Protein AF-A0A2A5A4W5-F1 (afdb_monomer_lite)

Structure (mmCIF, N/CA/C/O backbone):
data_AF-A0A2A5A4W5-F1
#
_entry.id   AF-A0A2A5A4W5-F1
#
loop_
_atom_site.group_PDB
_atom_site.id
_atom_site.type_symbol
_atom_site.label_atom_id
_atom_site.label_alt_id
_atom_site.label_comp_id
_atom_site.label_asym_id
_atom_site.label_entity_id
_atom_site.label_seq_id
_atom_site.pdbx_PDB_ins_code
_atom_site.Cartn_x
_atom_site.Cartn_y
_atom_site.Cartn_z
_atom_site.occupancy
_atom_site.B_iso_or_equiv
_atom_site.auth_seq_id
_atom_site.auth_comp_id
_atom_site.auth_asym_id
_atom_site.auth_atom_id
_atom_site.pdbx_PDB_model_num
ATOM 1 N N . MET A 1 1 ? 11.951 -5.825 2.088 1.00 63.28 1 MET A N 1
ATOM 2 C CA . MET A 1 1 ? 10.630 -5.480 2.653 1.00 63.28 1 MET A CA 1
ATOM 3 C C . MET A 1 1 ? 10.697 -4.040 3.118 1.00 63.28 1 MET A C 1
ATOM 5 O O . MET A 1 1 ? 11.553 -3.732 3.939 1.00 63.28 1 MET A O 1
ATOM 9 N N . ILE A 1 2 ? 9.871 -3.174 2.543 1.00 66.50 2 ILE A N 1
ATOM 10 C CA . ILE A 1 2 ? 9.730 -1.770 2.933 1.00 66.50 2 ILE A CA 1
ATOM 11 C C . ILE A 1 2 ? 8.448 -1.678 3.752 1.00 66.50 2 ILE A C 1
ATOM 13 O O . ILE A 1 2 ? 7.409 -2.161 3.314 1.00 66.50 2 ILE A O 1
ATOM 17 N N . THR A 1 3 ? 8.527 -1.114 4.952 1.00 67.62 3 THR A N 1
ATOM 18 C CA . THR A 1 3 ? 7.347 -0.875 5.789 1.00 67.62 3 THR A CA 1
ATOM 19 C C . THR A 1 3 ? 6.994 0.597 5.688 1.00 67.62 3 THR A C 1
ATOM 21 O O . THR A 1 3 ? 7.751 1.442 6.164 1.00 67.62 3 THR A O 1
ATOM 24 N N . LEU A 1 4 ? 5.857 0.899 5.070 1.00 69.88 4 LEU A N 1
ATOM 25 C CA . LEU A 1 4 ? 5.284 2.238 5.065 1.00 69.88 4 LEU A CA 1
ATOM 26 C C . LEU A 1 4 ? 4.483 2.426 6.353 1.00 69.88 4 LEU A C 1
ATOM 28 O O . LEU A 1 4 ? 3.659 1.580 6.712 1.00 69.88 4 LEU A O 1
ATOM 32 N N . TYR A 1 5 ? 4.753 3.525 7.052 1.00 68.00 5 TYR A N 1
ATOM 33 C CA . TYR A 1 5 ? 4.015 3.934 8.241 1.00 68.00 5 TYR A CA 1
ATOM 34 C C . TYR A 1 5 ? 2.980 4.961 7.820 1.00 68.00 5 TYR A C 1
ATOM 36 O O . TYR A 1 5 ? 3.326 5.986 7.237 1.00 68.00 5 TYR A O 1
ATOM 44 N N . VAL A 1 6 ? 1.719 4.674 8.113 1.00 67.75 6 VAL A N 1
ATOM 45 C CA . VAL A 1 6 ? 0.599 5.528 7.730 1.00 67.75 6 VAL A 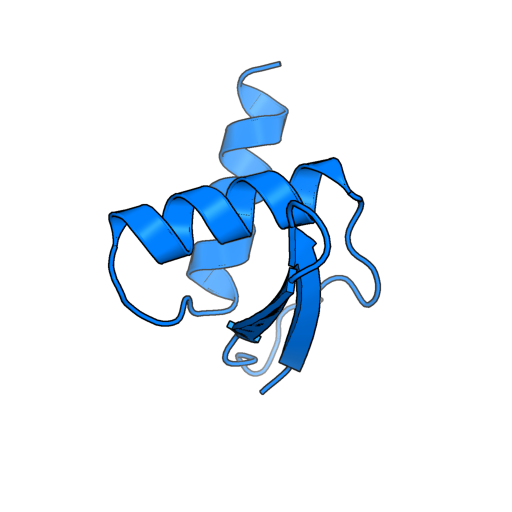CA 1
ATOM 46 C C . VAL A 1 6 ? -0.168 5.903 8.977 1.00 67.75 6 VAL A C 1
ATOM 48 O O . VAL A 1 6 ? -0.558 5.023 9.736 1.00 67.75 6 VAL A O 1
ATOM 51 N N . GLU A 1 7 ? -0.408 7.190 9.192 1.00 64.19 7 GLU A N 1
ATOM 52 C CA . GLU A 1 7 ? -1.343 7.634 10.219 1.00 64.19 7 GLU A CA 1
ATOM 53 C C . GLU A 1 7 ? -2.708 7.896 9.576 1.00 64.19 7 GLU A C 1
ATOM 55 O O . GLU A 1 7 ? -2.852 8.792 8.748 1.00 64.19 7 GLU A O 1
ATOM 60 N N . VAL A 1 8 ? -3.713 7.101 9.943 1.00 64.88 8 VAL A N 1
ATOM 61 C CA . VAL A 1 8 ? -5.097 7.255 9.477 1.00 64.88 8 VAL A CA 1
ATOM 62 C C . VAL A 1 8 ? -5.974 7.492 10.697 1.00 64.88 8 VAL A C 1
ATOM 64 O O . VAL A 1 8 ? -6.024 6.662 11.599 1.00 64.88 8 VAL A O 1
ATOM 67 N N . LEU A 1 9 ? -6.660 8.638 10.751 1.00 71.75 9 LEU A N 1
ATOM 68 C CA . LEU A 1 9 ? -7.559 8.999 11.862 1.00 71.75 9 LEU A CA 1
ATOM 69 C C . LEU A 1 9 ? -6.896 8.903 13.259 1.00 71.75 9 LEU A C 1
ATOM 71 O O . LEU A 1 9 ? -7.546 8.540 14.238 1.00 71.75 9 LEU A O 1
ATOM 75 N N . GLY A 1 10 ? -5.599 9.218 13.355 1.00 74.44 10 GLY A N 1
ATOM 76 C CA . GLY A 1 10 ? -4.828 9.143 14.602 1.00 74.44 10 GLY A CA 1
ATOM 77 C C . GLY A 1 10 ? -4.390 7.730 15.007 1.00 74.44 10 GLY A C 1
ATOM 78 O O . GLY A 1 10 ? -3.900 7.536 16.119 1.00 74.44 10 GLY A O 1
ATOM 79 N N . GLN A 1 11 ? -4.568 6.732 14.138 1.00 67.50 11 GLN A N 1
ATOM 80 C CA . GLN A 1 11 ? -4.058 5.373 14.322 1.00 67.50 11 GLN A CA 1
ATOM 81 C C . GLN A 1 11 ? -2.886 5.121 13.373 1.00 67.50 11 GLN A C 1
ATOM 83 O O . GLN A 1 11 ? -2.954 5.468 12.196 1.00 67.50 11 GLN A O 1
ATOM 88 N N . GLN A 1 12 ? -1.807 4.512 13.875 1.00 74.50 12 GLN A N 1
ATOM 89 C CA . GLN A 1 12 ? -0.700 4.075 13.025 1.00 74.50 12 GLN A CA 1
ATOM 90 C C . GLN A 1 12 ? -0.999 2.714 12.395 1.00 74.50 12 GLN A C 1
ATOM 92 O O . GLN A 1 12 ? -1.310 1.743 13.084 1.00 74.50 12 GLN A O 1
ATOM 97 N N . HIS A 1 13 ? -0.845 2.649 11.079 1.00 66.19 13 HIS A N 1
ATOM 98 C CA . HIS A 1 13 ? -0.980 1.465 10.250 1.00 66.19 13 HIS A CA 1
ATOM 99 C C . HIS A 1 13 ? 0.351 1.160 9.563 1.00 66.19 13 HIS A C 1
ATOM 101 O O . HIS A 1 13 ? 1.115 2.059 9.207 1.00 66.19 13 HIS A O 1
ATOM 107 N N . HIS A 1 14 ? 0.615 -0.130 9.365 1.00 65.81 14 HIS A N 1
ATOM 108 C CA . HIS A 1 14 ? 1.818 -0.615 8.701 1.00 65.81 14 HIS A CA 1
ATOM 109 C C . HIS A 1 14 ? 1.426 -1.297 7.397 1.00 65.81 14 HIS A C 1
ATOM 111 O O . HIS A 1 14 ? 0.729 -2.312 7.417 1.00 65.81 14 HIS A O 1
ATOM 117 N N . ILE A 1 15 ? 1.902 -0.769 6.273 1.00 70.50 15 ILE A N 1
ATOM 118 C CA . ILE A 1 15 ? 1.796 -1.443 4.980 1.00 70.50 15 ILE A CA 1
ATOM 119 C C . ILE A 1 15 ? 3.173 -2.017 4.678 1.00 70.50 15 ILE A C 1
ATOM 121 O O . ILE A 1 15 ? 4.138 -1.276 4.498 1.00 70.50 15 ILE A O 1
ATOM 125 N N . ALA A 1 16 ? 3.285 -3.343 4.664 1.00 63.72 16 ALA A N 1
ATOM 126 C CA . ALA A 1 16 ? 4.485 -3.983 4.148 1.00 63.72 16 ALA A CA 1
ATOM 127 C C . ALA A 1 16 ? 4.416 -4.004 2.615 1.00 63.72 16 ALA A C 1
ATOM 129 O O . ALA A 1 16 ? 3.371 -4.277 2.031 1.00 63.72 16 ALA A O 1
ATOM 130 N N . VAL A 1 17 ? 5.535 -3.711 1.968 1.0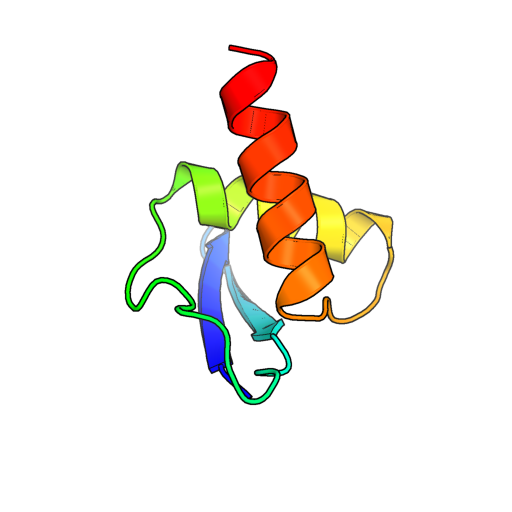0 67.38 17 VAL A N 1
ATOM 131 C CA . VAL A 1 17 ? 5.727 -3.907 0.535 1.00 67.38 17 VAL A CA 1
ATOM 132 C C . VAL A 1 17 ? 6.950 -4.798 0.346 1.00 67.38 17 VAL A C 1
ATOM 134 O O . VAL A 1 17 ? 8.036 -4.535 0.884 1.00 67.38 17 VAL A O 1
ATOM 137 N N . PHE A 1 18 ? 6.778 -5.912 -0.362 1.00 64.81 18 PHE A N 1
ATOM 138 C CA . PHE A 1 18 ? 7.889 -6.804 -0.696 1.00 64.81 18 PHE A CA 1
ATOM 139 C C . PHE A 1 18 ? 8.690 -6.199 -1.834 1.00 64.81 18 PHE A C 1
ATOM 141 O O . PHE A 1 18 ? 8.135 -6.046 -2.909 1.00 64.81 18 PHE A O 1
ATOM 148 N N . LYS A 1 19 ? 9.961 -5.873 -1.570 1.00 63.19 19 LYS A N 1
ATOM 149 C CA . LYS A 1 19 ? 10.882 -5.328 -2.567 1.00 63.19 19 LYS A CA 1
ATOM 150 C C . LYS A 1 19 ? 11.268 -6.437 -3.545 1.00 63.19 19 LYS A C 1
ATOM 152 O O . LYS A 1 19 ? 11.775 -7.457 -3.071 1.00 63.19 19 LYS A O 1
ATOM 157 N N . ASP A 1 20 ? 11.051 -6.231 -4.835 1.00 62.22 20 ASP A N 1
ATOM 158 C CA . ASP A 1 20 ? 11.547 -7.120 -5.884 1.00 62.22 20 ASP A CA 1
ATOM 159 C C . ASP A 1 20 ? 12.943 -6.651 -6.329 1.00 62.22 20 ASP A C 1
ATOM 161 O O . ASP A 1 20 ? 13.259 -5.460 -6.361 1.00 62.22 20 ASP A O 1
ATOM 165 N N . GLU A 1 21 ? 13.847 -7.591 -6.613 1.00 60.97 21 GLU A N 1
ATOM 166 C CA . GLU A 1 21 ? 15.190 -7.237 -7.076 1.00 60.97 21 GLU A CA 1
ATOM 167 C C . GLU A 1 21 ? 15.124 -6.663 -8.501 1.00 60.97 21 GLU A C 1
ATOM 169 O O . GLU A 1 21 ? 14.833 -7.384 -9.453 1.00 60.97 21 GLU A O 1
ATOM 174 N N . GLY A 1 22 ? 15.436 -5.370 -8.655 1.00 60.38 22 GLY A N 1
ATOM 175 C CA . GLY A 1 22 ? 15.700 -4.751 -9.961 1.00 60.38 22 GLY A CA 1
ATOM 176 C C . GLY A 1 22 ? 14.764 -3.622 -10.402 1.00 60.38 22 GLY A C 1
ATOM 177 O O . GLY A 1 22 ? 14.949 -3.129 -11.514 1.00 60.38 22 GLY A O 1
ATOM 178 N N . GLN A 1 23 ? 13.810 -3.185 -9.573 1.00 55.88 23 GLN A N 1
ATOM 179 C CA . GLN A 1 23 ? 12.999 -1.989 -9.839 1.00 55.88 23 GLN A CA 1
ATOM 180 C C . GLN A 1 23 ? 13.331 -0.835 -8.882 1.00 55.88 23 GLN A C 1
ATOM 182 O O . GLN A 1 23 ? 13.628 -1.031 -7.700 1.00 55.88 23 GLN A O 1
ATOM 187 N N . ASP A 1 24 ? 13.317 0.385 -9.428 1.00 60.28 24 ASP A N 1
ATOM 188 C CA . ASP A 1 24 ? 13.448 1.624 -8.663 1.00 60.28 24 ASP A CA 1
ATOM 189 C C . ASP A 1 24 ? 12.138 1.875 -7.907 1.00 60.28 24 ASP A C 1
ATOM 191 O O . ASP A 1 24 ? 11.230 2.548 -8.399 1.00 60.28 24 ASP A O 1
ATOM 195 N N . PHE A 1 25 ? 12.017 1.309 -6.705 1.00 65.88 25 PHE A N 1
ATOM 196 C C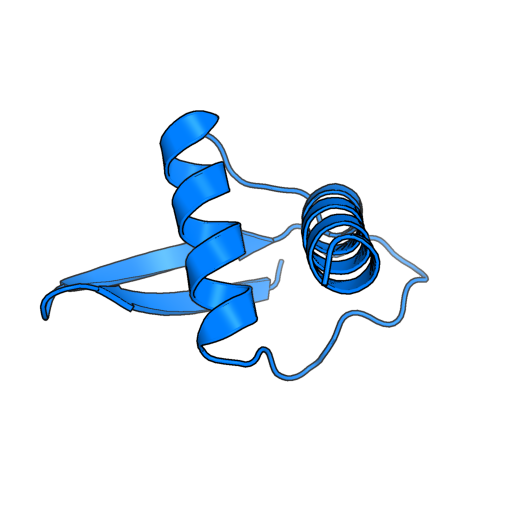A . PHE A 1 25 ? 10.920 1.669 -5.815 1.00 65.88 25 PHE A CA 1
ATOM 197 C C . PHE A 1 25 ? 11.119 3.086 -5.268 1.00 65.88 25 PHE A C 1
ATOM 199 O O . PHE A 1 25 ? 12.231 3.404 -4.830 1.00 65.88 25 PHE A O 1
ATOM 206 N N . PRO A 1 26 ? 10.070 3.927 -5.213 1.00 66.19 26 PRO A N 1
ATOM 207 C CA . PRO A 1 26 ? 10.179 5.256 -4.630 1.00 66.19 26 PRO A CA 1
ATOM 208 C C . PRO A 1 26 ? 10.682 5.180 -3.185 1.00 66.19 26 PRO A C 1
ATOM 210 O O . PRO A 1 26 ? 10.121 4.469 -2.350 1.00 66.19 26 PRO A O 1
ATOM 213 N N . GLU A 1 27 ? 11.728 5.946 -2.866 1.00 66.00 27 GLU A N 1
ATOM 214 C CA . GLU A 1 27 ? 12.193 6.092 -1.479 1.00 66.00 27 GLU A CA 1
ATOM 215 C C . GLU A 1 27 ? 11.188 6.876 -0.619 1.00 66.00 27 GLU A C 1
ATOM 217 O O . GLU A 1 27 ? 11.216 6.793 0.609 1.00 66.00 27 GLU A O 1
ATOM 222 N N . GLN A 1 28 ? 10.303 7.646 -1.260 1.00 69.25 28 GLN A N 1
ATOM 223 C CA . GLN A 1 28 ? 9.286 8.475 -0.623 1.00 69.25 28 GLN A CA 1
ATOM 224 C C . GLN A 1 28 ? 7.970 8.371 -1.395 1.00 69.25 28 GLN A C 1
ATOM 226 O O . GLN A 1 28 ? 7.957 8.429 -2.623 1.00 69.25 28 GLN A O 1
ATOM 231 N N . PHE A 1 29 ? 6.869 8.261 -0.655 1.00 77.38 29 PHE A N 1
ATOM 232 C CA . PHE A 1 29 ? 5.504 8.258 -1.175 1.00 77.38 29 PHE A CA 1
ATOM 233 C C . PHE A 1 29 ? 4.797 9.539 -0.740 1.00 77.38 29 PHE A C 1
ATOM 235 O O . PHE A 1 29 ? 4.981 9.992 0.392 1.00 77.38 29 PHE A O 1
ATOM 242 N N . SER A 1 30 ? 3.985 10.123 -1.620 1.00 81.81 30 SER A N 1
ATOM 243 C CA . SER A 1 30 ? 3.113 11.235 -1.239 1.00 81.81 30 SER A CA 1
ATOM 244 C C . SER A 1 30 ? 1.964 10.751 -0.343 1.00 81.81 30 SER A C 1
ATOM 246 O O . SER A 1 30 ? 1.611 9.572 -0.356 1.00 81.81 30 SER A O 1
ATOM 248 N N . GLU A 1 31 ? 1.317 11.658 0.398 1.00 79.19 31 GLU A N 1
A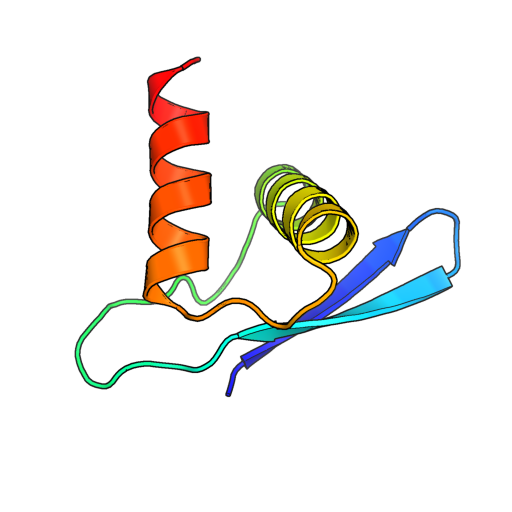TOM 249 C CA . GLU A 1 31 ? 0.120 11.322 1.195 1.00 79.19 31 GLU A CA 1
ATOM 250 C C . GLU A 1 31 ? -0.984 10.671 0.343 1.00 79.19 31 GLU A C 1
ATOM 252 O O . GLU A 1 31 ? -1.676 9.762 0.800 1.00 79.19 31 GLU A O 1
ATOM 257 N N . ARG A 1 32 ? -1.112 11.098 -0.922 1.00 84.06 32 ARG A N 1
ATOM 258 C CA . ARG A 1 32 ? -2.049 10.512 -1.887 1.00 84.06 32 ARG A CA 1
ATOM 259 C C . ARG A 1 32 ? -1.684 9.067 -2.216 1.00 84.06 32 ARG A C 1
ATOM 261 O O . ARG A 1 32 ? -2.565 8.213 -2.178 1.00 84.06 32 ARG A O 1
ATOM 268 N N . ASP A 1 33 ? -0.415 8.794 -2.520 1.00 84.56 33 ASP A N 1
ATOM 269 C CA . ASP A 1 33 ? 0.044 7.435 -2.837 1.00 84.56 33 ASP A CA 1
ATOM 270 C C . ASP A 1 33 ? -0.229 6.492 -1.671 1.00 84.56 33 ASP A C 1
ATOM 272 O O . ASP A 1 33 ? -0.772 5.401 -1.833 1.00 84.56 33 ASP A O 1
ATOM 276 N N . VAL A 1 34 ? 0.099 6.957 -0.468 1.00 81.00 34 VAL A N 1
ATOM 277 C CA . VAL A 1 34 ? -0.099 6.206 0.763 1.00 81.00 34 VAL A CA 1
ATOM 278 C C . VAL A 1 34 ? -1.581 5.894 0.992 1.00 81.00 34 VAL A C 1
ATOM 280 O O . VAL A 1 34 ? -1.914 4.758 1.327 1.00 81.00 34 VAL A O 1
ATOM 283 N N . ALA A 1 35 ? -2.475 6.862 0.780 1.00 83.62 35 ALA A N 1
ATOM 284 C CA . ALA A 1 35 ? -3.914 6.654 0.925 1.00 83.62 35 ALA A CA 1
ATOM 285 C C . ALA A 1 35 ? -4.458 5.615 -0.069 1.00 83.62 35 ALA A C 1
ATOM 287 O O . ALA A 1 35 ? -5.259 4.764 0.313 1.00 83.62 35 ALA A O 1
ATOM 288 N N . ILE A 1 36 ? -3.994 5.649 -1.321 1.00 87.44 36 ILE A N 1
ATOM 289 C CA . ILE A 1 36 ? -4.394 4.691 -2.360 1.00 87.44 36 ILE A CA 1
ATOM 290 C C . ILE A 1 36 ? -3.919 3.278 -2.002 1.00 87.44 36 ILE A C 1
ATOM 292 O O . ILE A 1 36 ? -4.698 2.328 -2.047 1.00 87.44 36 ILE A O 1
ATOM 296 N N . LEU A 1 37 ? -2.651 3.134 -1.606 1.00 86.62 37 LEU A N 1
ATOM 297 C CA . LEU A 1 37 ? -2.095 1.841 -1.201 1.00 86.62 37 LEU A CA 1
ATOM 298 C C . LEU A 1 37 ? -2.782 1.287 0.054 1.00 86.62 37 LEU A C 1
ATOM 300 O O . LEU A 1 37 ? -2.964 0.075 0.172 1.00 86.62 37 LEU A O 1
ATOM 304 N N . TYR A 1 38 ? -3.175 2.161 0.984 1.00 83.75 38 TYR A N 1
ATOM 305 C CA . TYR A 1 38 ? -3.918 1.779 2.181 1.00 83.75 38 TYR A CA 1
ATOM 306 C C . TYR A 1 38 ? -5.330 1.281 1.857 1.00 83.75 38 TYR A C 1
ATOM 308 O O . TYR A 1 38 ? -5.728 0.229 2.358 1.00 83.75 38 TY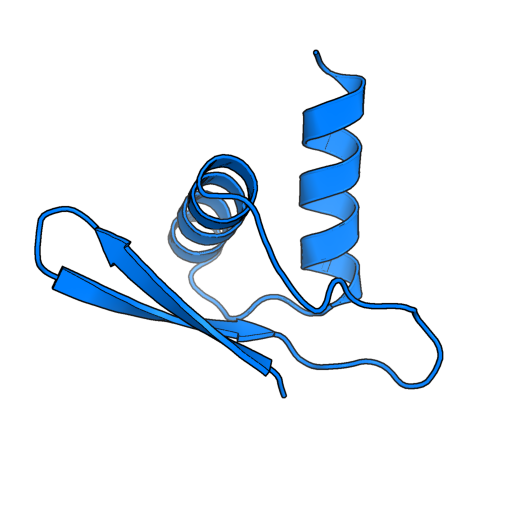R A O 1
ATOM 316 N N . ASP A 1 39 ? -6.070 2.000 1.008 1.00 86.44 39 ASP A N 1
ATOM 317 C CA . ASP A 1 39 ? -7.410 1.587 0.575 1.00 86.44 39 ASP A CA 1
ATOM 318 C C . ASP A 1 39 ? -7.364 0.213 -0.097 1.00 86.44 39 ASP A C 1
ATOM 320 O O . ASP A 1 39 ? -8.114 -0.697 0.266 1.00 86.44 39 ASP A O 1
ATOM 324 N N . GLU A 1 40 ? -6.392 0.017 -0.988 1.00 86.56 40 GLU A N 1
ATOM 325 C CA . GLU A 1 40 ? -6.219 -1.262 -1.654 1.00 86.56 40 GLU A CA 1
ATOM 326 C C . GLU A 1 40 ? -5.847 -2.372 -0.663 1.00 86.56 40 GLU A C 1
ATOM 328 O O . GLU A 1 40 ? -6.454 -3.441 -0.699 1.00 86.56 40 GLU A O 1
ATOM 333 N N . TYR A 1 41 ? -4.920 -2.126 0.271 1.00 84.19 41 TYR A N 1
ATOM 334 C CA . TYR A 1 41 ? -4.586 -3.076 1.338 1.00 84.19 41 TYR A CA 1
ATOM 335 C C . TYR A 1 41 ? -5.826 -3.485 2.150 1.00 84.19 41 TYR A C 1
ATOM 337 O O . TYR A 1 41 ? -6.046 -4.677 2.390 1.00 84.19 41 TYR A O 1
ATOM 345 N N . CYS A 1 42 ? -6.667 -2.520 2.534 1.00 84.25 42 CYS A N 1
ATOM 346 C CA . CYS A 1 42 ? -7.930 -2.778 3.221 1.00 84.25 42 CYS A CA 1
ATOM 347 C C . CYS A 1 42 ? -8.897 -3.603 2.362 1.00 84.25 42 CYS A C 1
ATOM 349 O O . CYS A 1 42 ? -9.560 -4.502 2.882 1.00 84.25 42 CYS A O 1
ATOM 351 N N . ARG A 1 43 ? -8.959 -3.328 1.055 1.00 88.19 43 ARG A N 1
ATOM 352 C CA . ARG A 1 43 ? -9.825 -4.022 0.096 1.00 88.19 43 ARG A CA 1
ATOM 353 C C . ARG A 1 43 ? -9.396 -5.468 -0.143 1.00 88.19 43 ARG A C 1
ATOM 355 O O . ARG A 1 43 ? -10.247 -6.355 -0.182 1.00 88.19 43 ARG A O 1
ATOM 362 N N . VAL A 1 44 ? -8.098 -5.713 -0.326 1.00 87.25 44 VAL A N 1
ATOM 363 C CA . VAL A 1 44 ? -7.565 -7.052 -0.625 1.00 87.25 44 VAL A CA 1
ATOM 364 C C . VAL A 1 44 ? -7.309 -7.888 0.630 1.00 87.25 44 VAL A C 1
ATOM 366 O O . VAL A 1 44 ? -7.193 -9.109 0.532 1.00 87.25 44 VAL A O 1
ATOM 369 N N . GLY A 1 45 ? -7.216 -7.255 1.805 1.00 86.06 45 GLY A N 1
ATOM 370 C CA . GLY A 1 45 ? -6.987 -7.923 3.089 1.00 86.06 45 GLY A CA 1
ATOM 371 C C . GLY A 1 45 ? -5.617 -8.597 3.204 1.00 86.06 45 GLY A C 1
ATOM 372 O O . GLY A 1 45 ? -5.444 -9.502 4.021 1.00 86.06 45 GLY A O 1
ATOM 373 N N . ARG A 1 46 ? -4.651 -8.199 2.368 1.00 83.62 46 ARG A N 1
ATOM 374 C CA . ARG A 1 46 ? -3.286 -8.730 2.365 1.00 83.62 46 ARG A CA 1
ATOM 375 C C . ARG A 1 46 ? -2.266 -7.675 1.966 1.00 83.62 46 ARG A C 1
ATOM 377 O O . ARG A 1 46 ? -2.579 -6.692 1.308 1.00 83.62 46 ARG A O 1
ATOM 384 N N . THR A 1 47 ? -1.019 -7.953 2.316 1.00 79.69 47 THR A N 1
ATOM 385 C CA . THR A 1 47 ? 0.162 -7.206 1.887 1.00 79.69 47 THR A CA 1
ATOM 386 C C . THR A 1 47 ? 0.273 -7.150 0.359 1.00 79.69 47 THR A C 1
ATOM 388 O O . THR A 1 47 ? -0.015 -8.145 -0.317 1.00 79.69 47 THR A O 1
ATOM 391 N N . LEU A 1 48 ? 0.712 -6.003 -0.164 1.00 80.31 48 LEU A N 1
ATOM 392 C CA . LEU A 1 48 ? 0.964 -5.780 -1.589 1.00 80.31 48 LEU A CA 1
ATOM 393 C C . LEU A 1 48 ? 2.439 -6.053 -1.919 1.00 80.31 48 LEU A C 1
ATOM 395 O O . LEU A 1 48 ? 3.329 -5.808 -1.098 1.00 80.31 48 LEU A O 1
ATOM 399 N N . THR A 1 49 ? 2.717 -6.567 -3.115 1.00 80.94 49 THR A N 1
ATOM 400 C CA . THR A 1 49 ? 4.088 -6.594 -3.653 1.00 80.94 49 THR A CA 1
ATOM 401 C C . THR A 1 49 ? 4.488 -5.220 -4.191 1.00 80.94 49 THR A C 1
ATOM 403 O O . THR A 1 49 ? 3.636 -4.356 -4.402 1.00 80.94 49 THR A O 1
ATOM 406 N N . GLU A 1 50 ? 5.785 -5.004 -4.418 1.00 77.81 50 GLU A N 1
ATOM 407 C CA . GLU A 1 50 ? 6.291 -3.784 -5.060 1.00 77.81 50 GLU A CA 1
ATOM 408 C C . GLU A 1 50 ? 5.600 -3.512 -6.395 1.00 77.81 50 GLU A C 1
ATOM 410 O O . GLU A 1 50 ? 5.096 -2.417 -6.636 1.00 77.81 50 GLU A O 1
ATOM 415 N N . TYR A 1 51 ? 5.523 -4.551 -7.223 1.00 80.12 51 TYR A N 1
ATOM 416 C CA . TYR A 1 51 ? 4.897 -4.502 -8.533 1.00 80.12 51 TYR A CA 1
ATOM 417 C C . TYR A 1 51 ? 3.406 -4.152 -8.455 1.00 80.12 51 TYR A C 1
ATOM 419 O O . TYR A 1 51 ? 2.920 -3.331 -9.230 1.00 80.12 51 TYR A O 1
ATOM 427 N N . GLU A 1 52 ? 2.680 -4.737 -7.498 1.00 85.69 52 GLU A N 1
ATOM 428 C CA . GLU A 1 52 ? 1.269 -4.414 -7.274 1.00 85.69 52 GLU A CA 1
ATOM 429 C C . GLU A 1 52 ? 1.103 -2.951 -6.871 1.00 85.69 52 GLU A C 1
ATOM 431 O O . GLU A 1 52 ? 0.325 -2.233 -7.497 1.00 85.69 52 GLU A O 1
ATOM 4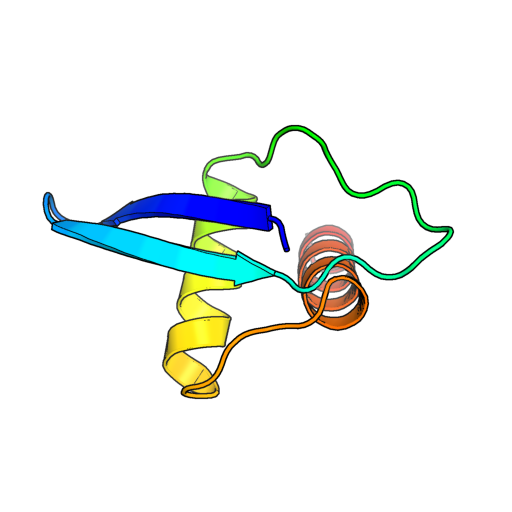36 N N . ALA A 1 53 ? 1.873 -2.496 -5.878 1.00 83.50 53 ALA A N 1
ATOM 437 C CA . ALA A 1 53 ? 1.858 -1.110 -5.425 1.00 83.50 53 ALA A CA 1
ATOM 438 C C . ALA A 1 53 ? 2.168 -0.137 -6.574 1.00 83.50 53 ALA A C 1
ATOM 440 O O . ALA A 1 53 ? 1.454 0.847 -6.752 1.00 83.50 53 ALA A O 1
ATOM 441 N N . TYR A 1 54 ? 3.177 -0.442 -7.393 1.00 83.06 54 TYR A N 1
ATOM 442 C CA . TYR A 1 54 ? 3.536 0.366 -8.555 1.00 83.06 54 TYR A CA 1
ATOM 443 C C . TYR A 1 54 ? 2.395 0.457 -9.572 1.00 83.06 54 TYR A C 1
ATOM 445 O O . TYR A 1 54 ? 2.026 1.559 -9.969 1.00 83.06 54 TYR A O 1
ATOM 453 N N . LEU A 1 55 ? 1.793 -0.675 -9.956 1.00 84.62 55 LEU A N 1
ATOM 454 C CA . LEU A 1 55 ? 0.679 -0.695 -10.909 1.00 84.62 55 LEU A CA 1
ATOM 455 C C . LEU A 1 55 ? -0.526 0.105 -10.414 1.00 84.62 55 LEU A C 1
ATOM 457 O O . LEU A 1 55 ? -1.140 0.835 -11.186 1.00 84.62 55 LEU A O 1
ATOM 461 N N . ILE A 1 56 ? -0.867 -0.030 -9.132 1.00 88.50 56 ILE A N 1
ATOM 462 C CA . ILE A 1 56 ? -1.980 0.702 -8.524 1.00 88.50 56 ILE A CA 1
ATOM 463 C C . ILE A 1 56 ? -1.736 2.211 -8.625 1.00 88.50 56 ILE A C 1
ATOM 465 O O . ILE A 1 56 ? -2.625 2.956 -9.049 1.00 88.50 56 ILE A O 1
ATOM 469 N N . LEU A 1 57 ? -0.532 2.658 -8.260 1.00 86.75 57 LEU A N 1
ATOM 470 C CA . LEU A 1 57 ? -0.168 4.068 -8.322 1.00 86.75 57 LEU A CA 1
ATOM 471 C C . LEU A 1 57 ? -0.153 4.574 -9.764 1.00 86.75 57 LEU A C 1
ATOM 473 O O . LEU A 1 57 ? -0.800 5.580 -10.047 1.00 86.75 57 LEU A O 1
ATOM 477 N N . ASP A 1 58 ? 0.493 3.858 -10.682 1.00 85.19 58 ASP A N 1
ATOM 478 C CA . ASP A 1 58 ? 0.571 4.218 -12.101 1.00 85.19 58 ASP A CA 1
ATOM 479 C C . ASP A 1 58 ? -0.830 4.345 -12.728 1.00 85.19 58 ASP A C 1
ATOM 481 O O . ASP A 1 58 ? -1.172 5.376 -13.311 1.00 85.19 58 ASP A O 1
ATOM 485 N N . CYS A 1 59 ? -1.717 3.372 -12.486 1.00 84.00 59 CYS A N 1
ATOM 486 C CA . CYS A 1 59 ? -3.117 3.458 -12.907 1.00 84.00 59 CYS A CA 1
ATOM 487 C C . CYS A 1 59 ? -3.842 4.674 -12.309 1.00 84.00 59 CYS A C 1
ATOM 489 O O . CYS A 1 59 ? -4.636 5.317 -12.999 1.00 84.00 59 CYS A O 1
ATOM 491 N N . SER A 1 60 ? -3.575 5.014 -11.045 1.00 83.81 60 SER A N 1
ATOM 492 C CA . SER A 1 60 ? -4.193 6.168 -10.383 1.00 83.81 60 SER A CA 1
ATOM 493 C C . SER A 1 60 ? -3.728 7.519 -10.944 1.00 83.81 60 SER A C 1
ATOM 495 O O . SER A 1 60 ? -4.476 8.499 -10.868 1.00 83.81 60 SER A O 1
ATOM 497 N N . TYR A 1 61 ? -2.514 7.577 -11.501 1.00 82.56 61 TYR A N 1
ATOM 498 C CA . TYR A 1 61 ? -1.954 8.766 -12.141 1.00 82.56 61 TYR A CA 1
ATOM 499 C C . TYR A 1 61 ? -2.437 8.933 -13.582 1.00 82.56 61 TYR A C 1
ATOM 501 O O . TYR A 1 61 ? -2.649 10.061 -14.010 1.00 82.56 61 TYR A O 1
ATOM 509 N N . VAL A 1 62 ? -2.661 7.834 -14.309 1.00 77.56 62 VAL A N 1
ATOM 510 C CA . VAL A 1 62 ? -3.174 7.856 -15.693 1.00 77.56 62 VAL A CA 1
ATOM 511 C C . VAL A 1 62 ? -4.658 8.241 -15.767 1.00 77.56 62 VAL A C 1
ATOM 513 O O . VAL A 1 62 ? -5.106 8.798 -16.766 1.00 77.56 62 VAL A O 1
ATOM 516 N N . LEU A 1 63 ? -5.439 7.942 -14.726 1.00 60.53 63 LEU A N 1
ATOM 517 C CA . LEU A 1 63 ? -6.875 8.251 -14.657 1.00 60.53 63 LEU A CA 1
ATOM 518 C C . LEU A 1 63 ? -7.189 9.703 -14.229 1.00 60.53 63 LEU A C 1
ATOM 520 O O . LEU A 1 63 ? -8.362 10.027 -14.031 1.00 60.53 63 LEU A O 1
ATOM 524 N N . HIS A 1 64 ? -6.174 10.562 -14.091 1.00 51.84 64 HIS A N 1
ATOM 525 C CA . HIS A 1 64 ? -6.279 11.951 -13.631 1.00 51.84 64 HIS A CA 1
ATOM 526 C C . HIS A 1 64 ? -5.712 12.951 -14.643 1.00 51.84 64 HIS A C 1
ATOM 528 O O . HIS A 1 64 ? -6.189 14.110 -14.610 1.00 51.84 64 HIS A O 1
#

Radius of gyration: 11.38 Å; chains: 1; bounding box: 26×21×30 Å

Foldseek 3Di:
DDWDWDQDPNDTDTADEADDPDDDQDPDDDNVLVVQLVVVCVVVVDHYYSVRSVVSVVVVVVVD

pLDDT: mean 75.02, std 9.88, range [51.84, 88.5]

Sequence (64 aa):
MITLYVEVLGQQHHIAVFKDEGQDFPEQFSERDVAILYDEYCRVGRTLTEYEAYLILDCSYVLH

Secondary structure (DSSP, 8-state):
-EEEEEEETTEEEEEEEEPPTT----SS--HHHHHHHHHHHHHHTSPEEHHHHHHHHHHHHHT-